Protein AF-A0A6Y4CG29-F1 (afdb_monomer)

Nearest PDB structures (foldseek):
  7s5c-assembly1_E  TM=6.038E-01  e=3.334E+00  Myxococcus xanthus
  5jbr-assembly1_B  TM=7.017E-01  e=5.858E+00  Beutenbergia cavernae DSM 12333
  1tl8-assembly1_A  TM=5.097E-01  e=4.023E+00  Homo sapiens

Organism: NCBI:txid149388

Foldseek 3Di:
DVVVLVVCVVVVVLVVSLVVLCVQLVPDPDPVSNVVSNVSSVVSVVSVVVPD

Solvent-accessible surface area (backbone atoms only — not comparable to full-atom values): 2631 Å² total; per-residue (Å²): 87,59,70,57,18,58,49,36,41,73,71,64,41,18,63,61,16,20,55,29,16,49,52,28,22,75,70,41,87,48,67,69,53,23,53,50,23,47,54,52,17,54,51,20,51,54,51,44,72,68,72,115

Structure (mmCIF, N/CA/C/O backbone):
data_AF-A0A6Y4CG29-F1
#
_entry.id   AF-A0A6Y4CG29-F1
#
loop_
_atom_site.group_PDB
_atom_site.id
_atom_site.type_symbol
_atom_site.label_atom_id
_atom_site.label_alt_id
_atom_site.label_comp_id
_atom_site.label_asym_id
_atom_site.label_entity_id
_atom_site.label_seq_id
_atom_site.pdbx_PDB_ins_code
_atom_site.Cartn_x
_atom_site.Cartn_y
_atom_site.Cartn_z
_atom_site.occupancy
_atom_site.B_iso_or_equiv
_atom_site.auth_seq_id
_atom_site.auth_comp_id
_atom_site.auth_asym_id
_atom_site.auth_atom_id
_atom_site.pdbx_PDB_model_num
ATOM 1 N N . TYR A 1 1 ? -8.333 -5.254 0.175 1.00 77.06 1 TYR A N 1
ATOM 2 C CA . TYR A 1 1 ? -7.318 -4.454 -0.547 1.00 77.06 1 TYR A CA 1
ATOM 3 C C . TYR A 1 1 ? -5.898 -4.992 -0.404 1.00 77.06 1 TYR A C 1
ATOM 5 O O . TYR A 1 1 ? -5.236 -5.116 -1.423 1.00 77.06 1 TYR A O 1
ATOM 13 N N . SER A 1 2 ? -5.435 -5.391 0.788 1.00 82.38 2 SER A N 1
ATOM 14 C CA . SER A 1 2 ? -4.064 -5.904 1.002 1.00 82.38 2 SER A CA 1
ATOM 15 C C . SER A 1 2 ? -3.663 -7.090 0.106 1.00 82.38 2 SER A C 1
ATOM 17 O O . SER A 1 2 ? -2.564 -7.098 -0.437 1.00 82.38 2 SER A O 1
ATOM 19 N N . GLN A 1 3 ? -4.551 -8.065 -0.119 1.00 93.25 3 GLN A N 1
ATOM 20 C CA . GLN A 1 3 ? -4.268 -9.203 -1.012 1.00 93.25 3 GLN A CA 1
ATOM 21 C C . GLN A 1 3 ? -4.071 -8.787 -2.476 1.00 93.25 3 GLN A C 1
ATOM 23 O O . GLN A 1 3 ? -3.210 -9.340 -3.158 1.00 93.25 3 GLN A O 1
ATOM 28 N N . LEU A 1 4 ? -4.865 -7.823 -2.953 1.00 94.88 4 LEU A N 1
ATOM 29 C CA . LEU A 1 4 ? -4.751 -7.291 -4.309 1.00 94.88 4 LEU A CA 1
ATOM 30 C C . LEU A 1 4 ? -3.465 -6.470 -4.443 1.00 94.88 4 LEU A C 1
ATOM 32 O O . LEU A 1 4 ? -2.676 -6.752 -5.334 1.00 94.88 4 LEU A O 1
ATOM 36 N N . ALA A 1 5 ? -3.195 -5.574 -3.487 1.00 93.88 5 ALA A N 1
ATOM 37 C CA . ALA A 1 5 ? -1.953 -4.802 -3.426 1.00 93.88 5 ALA A CA 1
ATOM 38 C C . ALA A 1 5 ? -0.713 -5.710 -3.491 1.00 93.88 5 ALA A C 1
ATOM 40 O O . ALA A 1 5 ? 0.174 -5.499 -4.310 1.00 93.88 5 ALA A O 1
ATOM 41 N N . ALA A 1 6 ? -0.696 -6.789 -2.702 1.00 94.62 6 ALA A N 1
ATOM 42 C CA . ALA A 1 6 ? 0.402 -7.753 -2.684 1.00 94.62 6 ALA A CA 1
ATOM 43 C C . ALA A 1 6 ? 0.532 -8.588 -3.974 1.00 94.62 6 ALA A C 1
ATOM 45 O O . ALA A 1 6 ? 1.604 -9.131 -4.243 1.00 94.62 6 ALA A O 1
ATOM 46 N N . ARG A 1 7 ? -0.541 -8.771 -4.756 1.00 96.81 7 ARG A N 1
ATOM 47 C CA . ARG A 1 7 ? -0.469 -9.422 -6.078 1.00 96.81 7 ARG A CA 1
ATOM 48 C C . ARG A 1 7 ? 0.094 -8.457 -7.117 1.00 96.81 7 ARG A C 1
ATOM 50 O O . ARG A 1 7 ? 1.070 -8.806 -7.767 1.00 96.81 7 ARG A O 1
ATOM 57 N N . THR A 1 8 ? -0.453 -7.247 -7.190 1.00 94.50 8 THR A N 1
ATOM 58 C CA . THR A 1 8 ? 0.009 -6.173 -8.082 1.00 94.50 8 THR A CA 1
ATOM 59 C C . THR A 1 8 ? 1.484 -5.844 -7.842 1.00 94.50 8 THR A C 1
ATOM 61 O O . THR A 1 8 ? 2.266 -5.739 -8.782 1.00 94.50 8 THR A O 1
ATOM 64 N N . GLU A 1 9 ? 1.912 -5.807 -6.576 1.00 93.62 9 GLU A N 1
ATOM 65 C CA . GLU A 1 9 ? 3.317 -5.596 -6.228 1.00 93.62 9 GLU A CA 1
ATOM 66 C C . GLU A 1 9 ? 4.234 -6.720 -6.743 1.00 93.62 9 GLU A C 1
ATOM 68 O O . GLU A 1 9 ? 5.322 -6.452 -7.251 1.00 93.62 9 GLU A O 1
ATOM 73 N N . ARG A 1 10 ? 3.795 -7.984 -6.663 1.00 95.56 10 ARG A N 1
ATOM 74 C CA . ARG A 1 10 ? 4.546 -9.131 -7.206 1.00 95.56 10 ARG A CA 1
ATOM 75 C C . ARG A 1 10 ? 4.624 -9.112 -8.731 1.00 95.56 10 ARG A C 1
ATOM 77 O O . ARG A 1 10 ? 5.623 -9.573 -9.277 1.00 95.56 10 ARG A O 1
ATOM 84 N N . SER A 1 11 ? 3.624 -8.538 -9.395 1.00 95.62 11 SER A N 1
ATOM 85 C CA . SER A 1 11 ? 3.633 -8.278 -10.839 1.00 95.62 11 SER A CA 1
ATOM 86 C C . SER A 1 11 ? 4.510 -7.085 -11.243 1.00 95.62 11 SER A C 1
ATOM 88 O O . SER A 1 11 ? 4.606 -6.792 -12.428 1.00 95.62 11 SER A O 1
ATOM 90 N N . ARG A 1 12 ? 5.184 -6.422 -10.288 1.00 93.75 12 ARG A N 1
ATOM 91 C CA . ARG A 1 12 ? 6.035 -5.231 -10.491 1.00 93.75 12 ARG A CA 1
ATOM 92 C C . ARG A 1 12 ? 5.290 -3.983 -10.969 1.00 93.75 12 ARG A C 1
ATOM 94 O O . ARG A 1 12 ? 5.914 -2.996 -11.346 1.00 93.75 12 ARG A O 1
ATOM 101 N N . GLU A 1 13 ? 3.966 -3.976 -10.868 1.00 95.62 13 GLU A N 1
ATOM 102 C CA . GLU A 1 13 ? 3.132 -2.802 -11.130 1.00 95.62 13 GLU A CA 1
ATOM 103 C C . GLU A 1 13 ? 3.141 -1.881 -9.901 1.00 95.62 13 GLU A C 1
ATOM 105 O O . GLU A 1 13 ? 2.151 -1.697 -9.192 1.00 95.62 13 GLU A O 1
ATOM 110 N N . TYR A 1 14 ? 4.317 -1.340 -9.580 1.00 95.25 14 TYR A N 1
ATOM 111 C CA . TYR A 1 14 ? 4.549 -0.658 -8.307 1.00 95.25 14 TYR A CA 1
ATOM 112 C C . TYR A 1 14 ? 3.717 0.627 -8.139 1.00 95.25 14 TYR A C 1
ATOM 114 O O .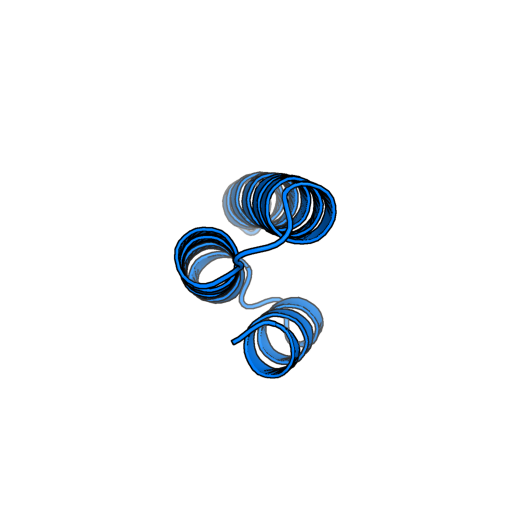 TYR A 1 14 ? 3.345 0.965 -7.016 1.00 95.25 14 TYR A O 1
ATOM 122 N N . GLY A 1 15 ? 3.367 1.318 -9.230 1.00 94.62 15 GLY A N 1
ATOM 123 C CA . GLY A 1 15 ? 2.474 2.483 -9.182 1.00 94.62 15 GLY A CA 1
ATOM 124 C C . GLY A 1 15 ? 1.070 2.126 -8.680 1.00 94.62 15 GLY A C 1
ATOM 125 O O . GLY A 1 15 ? 0.564 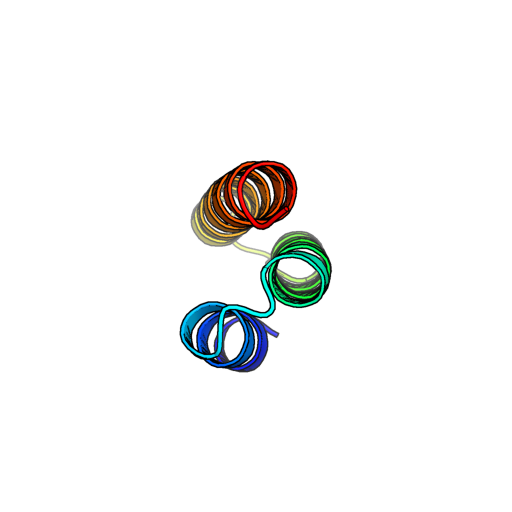2.728 -7.728 1.00 94.62 15 GLY A O 1
ATOM 126 N N . ASP A 1 16 ? 0.480 1.0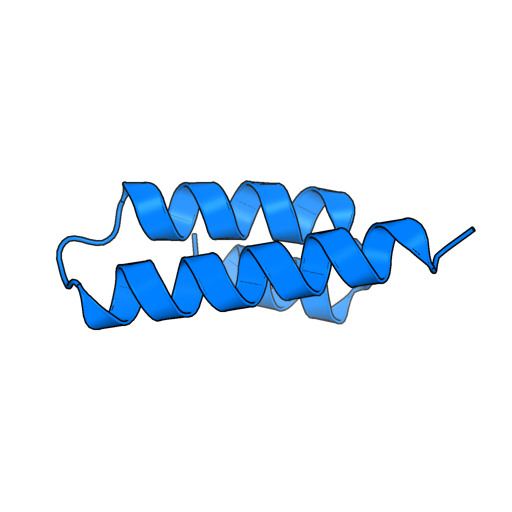78 -9.250 1.00 95.56 16 ASP A N 1
ATOM 127 C CA . ASP A 1 16 ? -0.852 0.603 -8.870 1.00 95.56 16 ASP A CA 1
ATOM 128 C C . ASP A 1 16 ? -0.839 -0.052 -7.487 1.00 95.56 16 ASP A C 1
ATOM 130 O O . ASP A 1 16 ? -1.720 0.202 -6.657 1.00 95.56 16 ASP A O 1
ATOM 134 N N . ALA A 1 17 ? 0.215 -0.814 -7.178 1.00 96.75 17 ALA A N 1
ATOM 135 C CA . ALA A 1 17 ? 0.418 -1.388 -5.853 1.00 96.75 17 ALA A CA 1
ATOM 136 C C . ALA A 1 17 ? 0.470 -0.305 -4.762 1.00 96.75 17 ALA A C 1
ATOM 138 O O . ALA A 1 17 ? -0.138 -0.475 -3.705 1.00 96.75 17 ALA A O 1
ATOM 139 N N . ALA A 1 18 ? 1.124 0.837 -5.012 1.00 97.06 18 ALA A N 1
ATOM 140 C CA . ALA A 1 18 ? 1.161 1.951 -4.065 1.00 97.06 18 ALA A CA 1
ATOM 141 C C . ALA A 1 18 ? -0.240 2.525 -3.787 1.00 97.06 18 ALA A C 1
ATOM 143 O O . ALA A 1 18 ? -0.591 2.783 -2.629 1.00 97.06 18 ALA A O 1
ATOM 144 N N . THR A 1 19 ? -1.064 2.686 -4.824 1.00 97.06 19 THR A N 1
ATOM 145 C CA . THR A 1 19 ? -2.450 3.161 -4.684 1.00 97.06 19 THR A CA 1
ATOM 146 C C . THR A 1 19 ? -3.296 2.177 -3.875 1.00 97.06 19 THR A C 1
ATOM 148 O O . THR A 1 19 ? -4.023 2.577 -2.960 1.00 97.06 19 THR A O 1
ATOM 151 N N . LEU A 1 20 ? -3.143 0.878 -4.136 1.00 97.75 20 LEU A N 1
ATOM 152 C CA . LEU A 1 20 ? -3.844 -0.181 -3.412 1.00 97.75 20 LEU A CA 1
ATOM 153 C C . LEU A 1 20 ? -3.393 -0.294 -1.950 1.00 97.75 20 LEU A C 1
ATOM 155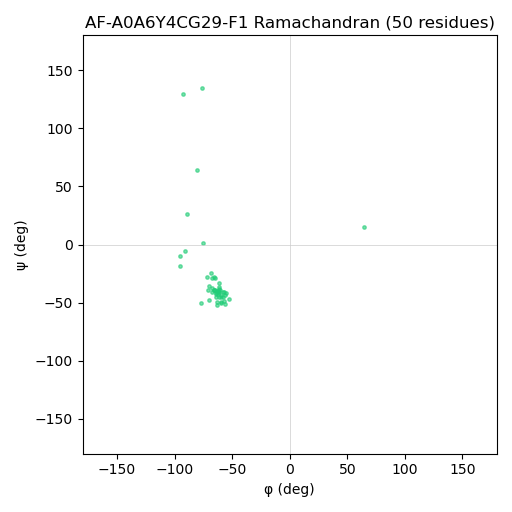 O O . LEU A 1 20 ? -4.229 -0.504 -1.068 1.00 97.75 20 LEU A O 1
ATOM 159 N N . TRP A 1 21 ? -2.100 -0.110 -1.670 1.00 97.75 21 TRP A N 1
ATOM 160 C CA . TRP A 1 21 ? -1.572 -0.067 -0.306 1.00 97.75 21 TRP A CA 1
ATOM 161 C C . TRP A 1 21 ? -2.086 1.145 0.474 1.00 97.75 21 TRP A C 1
ATOM 163 O O . TRP A 1 21 ? -2.474 1.003 1.632 1.00 97.75 21 TRP A O 1
ATOM 173 N N . LYS A 1 22 ? -2.203 2.316 -0.168 1.00 97.75 22 LYS A N 1
ATOM 174 C CA . LYS A 1 22 ? -2.868 3.485 0.431 1.00 97.75 22 LYS A CA 1
ATOM 175 C C . LYS A 1 22 ? -4.33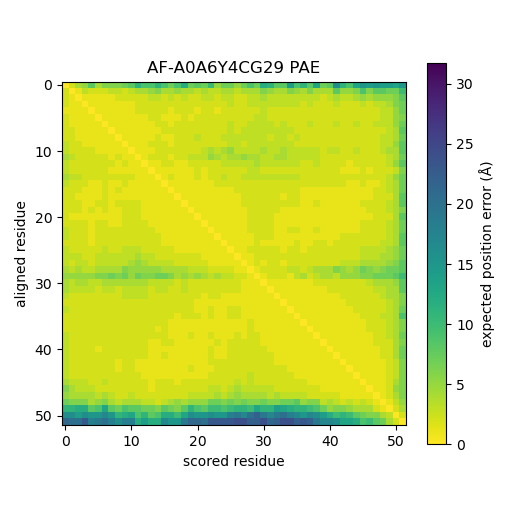0 3.177 0.781 1.00 97.75 22 LYS A C 1
ATOM 177 O O . LYS A 1 22 ? -4.766 3.500 1.881 1.00 97.75 22 LYS A O 1
ATOM 182 N N . ALA A 1 23 ? -5.077 2.536 -0.120 1.00 97.06 23 ALA A N 1
ATOM 183 C CA . ALA A 1 23 ? -6.458 2.127 0.150 1.00 97.06 23 ALA A CA 1
ATOM 184 C C . ALA A 1 23 ? -6.553 1.115 1.303 1.00 97.06 23 ALA A C 1
ATOM 186 O O . ALA A 1 23 ? -7.432 1.232 2.153 1.00 97.06 23 ALA A O 1
ATOM 187 N N . ALA A 1 24 ? -5.623 0.157 1.374 1.00 96.56 24 ALA A N 1
ATOM 188 C CA . ALA A 1 24 ? -5.549 -0.794 2.478 1.00 96.56 24 ALA A CA 1
ATOM 189 C C . ALA A 1 24 ? -5.292 -0.101 3.827 1.00 96.56 24 ALA A C 1
ATOM 191 O O . ALA A 1 24 ? -5.938 -0.465 4.804 1.00 96.56 24 ALA A O 1
ATOM 192 N N . ALA A 1 25 ? -4.422 0.913 3.865 1.00 97.00 25 ALA A N 1
ATOM 193 C CA . ALA A 1 25 ? -4.175 1.704 5.069 1.00 97.00 25 ALA A CA 1
ATOM 194 C C . ALA A 1 25 ? -5.424 2.482 5.515 1.00 97.00 25 ALA A C 1
ATOM 196 O O . ALA A 1 25 ? -5.770 2.454 6.685 1.00 97.00 25 ALA A O 1
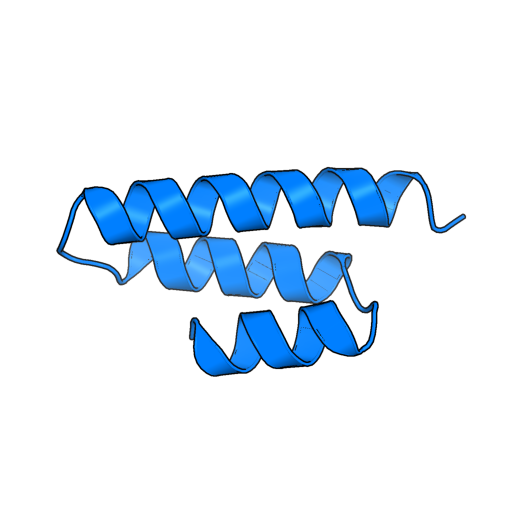ATOM 197 N N . MET A 1 26 ? -6.140 3.133 4.592 1.00 96.50 26 MET A N 1
ATOM 198 C CA . MET A 1 26 ? -7.336 3.925 4.934 1.00 96.50 26 MET A CA 1
ATOM 199 C C . MET A 1 26 ? -8.505 3.081 5.463 1.00 96.50 26 MET A C 1
ATOM 201 O O . MET A 1 26 ? -9.341 3.592 6.199 1.00 96.50 26 MET A O 1
ATOM 205 N N . LEU A 1 27 ? -8.589 1.811 5.060 1.00 95.75 27 LEU A N 1
ATOM 206 C CA . LEU A 1 27 ? -9.668 0.899 5.454 1.00 95.75 27 LEU A CA 1
ATOM 207 C C . LEU A 1 27 ? -9.311 0.025 6.661 1.00 95.75 27 LEU A C 1
ATOM 209 O O . LEU A 1 27 ? -10.172 -0.684 7.181 1.00 95.75 27 LEU A O 1
ATOM 213 N N . ALA A 1 28 ? -8.047 0.025 7.081 1.00 95.12 28 ALA A N 1
ATOM 214 C CA . ALA A 1 28 ? -7.613 -0.719 8.247 1.00 95.12 28 ALA A CA 1
ATOM 215 C C . ALA A 1 28 ? -8.053 0.009 9.524 1.00 95.12 28 ALA A C 1
ATOM 217 O O . ALA A 1 28 ? -7.888 1.215 9.660 1.0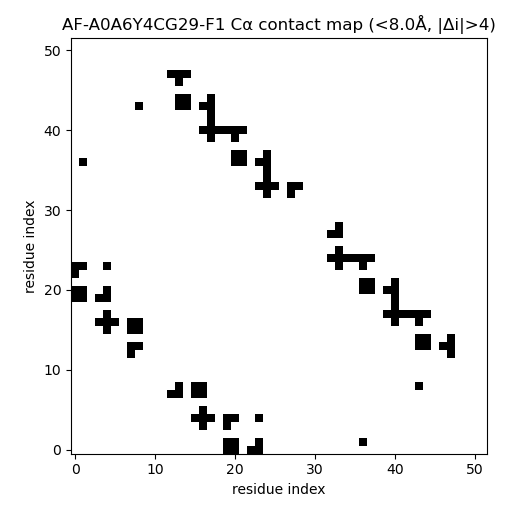0 95.12 28 ALA A O 1
ATOM 218 N N . THR A 1 29 ? -8.606 -0.742 10.474 1.00 94.38 29 THR A N 1
ATOM 219 C CA . THR A 1 29 ? -9.014 -0.227 11.792 1.00 94.38 29 THR A CA 1
ATOM 220 C C . THR A 1 29 ? -7.946 -0.446 12.862 1.00 94.38 29 THR A C 1
ATOM 222 O O . THR A 1 29 ? -7.968 0.203 13.902 1.00 94.38 29 THR A O 1
ATOM 225 N N . ASN A 1 30 ? -7.008 -1.362 12.609 1.00 95.88 30 ASN A N 1
ATOM 226 C CA . ASN A 1 30 ? -5.875 -1.653 13.479 1.00 95.88 30 ASN A CA 1
ATOM 227 C C . ASN A 1 30 ? -4.663 -0.811 13.047 1.00 95.88 30 ASN A C 1
ATOM 229 O O . ASN A 1 30 ? -4.287 -0.836 11.873 1.00 95.88 30 ASN A O 1
ATOM 233 N N . LEU A 1 31 ? -4.047 -0.115 14.007 1.00 96.56 31 LEU A N 1
ATOM 234 C CA . LEU A 1 31 ? -2.883 0.745 13.795 1.00 96.56 31 LEU A CA 1
ATOM 235 C C . LEU A 1 31 ? -1.699 0.013 13.146 1.00 96.56 31 LEU A C 1
ATOM 237 O O . LEU A 1 31 ? -1.136 0.524 12.185 1.00 96.56 31 LEU A O 1
ATOM 241 N N . GLU A 1 32 ? -1.378 -1.206 13.579 1.00 96.81 32 GLU A N 1
ATOM 242 C CA . GLU A 1 32 ? -0.283 -2.004 13.009 1.00 96.81 32 GLU A CA 1
ATOM 243 C C . GLU A 1 32 ? -0.522 -2.298 11.523 1.00 96.81 32 GLU A C 1
ATOM 245 O O . GLU A 1 32 ? 0.388 -2.222 10.699 1.00 96.81 32 GLU A O 1
ATOM 250 N N . ASN A 1 33 ? -1.775 -2.573 11.149 1.00 95.12 33 ASN A N 1
ATOM 251 C CA . ASN A 1 33 ? -2.141 -2.808 9.754 1.00 95.12 33 ASN A CA 1
ATOM 252 C C . ASN A 1 33 ? -2.065 -1.525 8.917 1.00 95.12 33 ASN A C 1
ATOM 254 O O . ASN A 1 33 ? -1.688 -1.586 7.743 1.00 95.12 33 ASN A O 1
ATOM 258 N N . ILE A 1 34 ? -2.409 -0.375 9.508 1.00 97.69 34 ILE A N 1
ATOM 259 C CA . ILE A 1 34 ? -2.260 0.939 8.872 1.00 97.69 34 ILE A CA 1
ATOM 260 C C . ILE A 1 34 ? -0.776 1.210 8.608 1.00 97.69 34 ILE A C 1
ATOM 262 O O . ILE A 1 34 ? -0.397 1.508 7.473 1.00 97.69 34 ILE A O 1
ATOM 266 N N . GLU A 1 35 ? 0.068 1.071 9.630 1.00 97.88 35 GLU A N 1
ATOM 267 C CA . GLU A 1 35 ? 1.512 1.304 9.542 1.00 97.88 35 GLU A CA 1
ATOM 268 C C . GLU A 1 35 ? 2.171 0.362 8.538 1.00 97.88 35 GLU A C 1
ATOM 270 O O . GLU A 1 35 ? 2.941 0.796 7.677 1.00 97.88 35 GLU A O 1
ATOM 275 N N . TRP A 1 36 ? 1.816 -0.922 8.587 1.00 97.00 36 TRP A N 1
ATOM 276 C CA . TRP A 1 36 ? 2.318 -1.905 7.642 1.00 97.00 36 TRP A CA 1
ATOM 277 C C . TRP A 1 36 ? 1.937 -1.537 6.205 1.00 97.00 36 TRP A C 1
ATOM 279 O O . TRP A 1 36 ? 2.806 -1.453 5.336 1.00 97.00 36 TRP A O 1
ATOM 289 N N . ALA A 1 37 ? 0.665 -1.225 5.944 1.00 97.50 37 ALA A N 1
ATOM 290 C CA . ALA A 1 37 ? 0.213 -0.820 4.616 1.00 97.50 37 ALA A CA 1
ATOM 291 C C . ALA A 1 37 ? 0.895 0.476 4.129 1.00 97.50 37 ALA A C 1
ATOM 293 O O . ALA A 1 37 ? 1.253 0.583 2.953 1.00 97.50 37 ALA A O 1
ATOM 294 N N . MET A 1 38 ? 1.150 1.438 5.020 1.00 97.81 38 MET A N 1
ATOM 295 C CA . MET A 1 38 ? 1.877 2.667 4.686 1.00 97.81 38 MET A CA 1
ATOM 296 C C . MET A 1 38 ? 3.350 2.405 4.353 1.00 97.81 38 MET A C 1
ATOM 298 O O . MET A 1 38 ? 3.849 2.946 3.363 1.00 97.81 38 MET A O 1
ATOM 302 N N . HIS A 1 39 ? 4.032 1.527 5.091 1.00 98.00 39 HIS A N 1
ATOM 303 C CA . HIS A 1 39 ? 5.389 1.097 4.742 1.00 98.00 39 HIS A CA 1
ATOM 304 C C . HIS A 1 39 ? 5.440 0.443 3.358 1.00 98.00 39 HIS A C 1
ATOM 306 O O . HIS A 1 39 ? 6.313 0.762 2.545 1.00 98.00 39 HIS A O 1
ATOM 312 N N . ARG A 1 40 ? 4.474 -0.427 3.046 1.00 97.38 40 ARG A N 1
ATOM 313 C CA . ARG A 1 40 ? 4.392 -1.084 1.735 1.00 97.38 40 ARG A CA 1
ATOM 314 C C . ARG A 1 40 ? 4.107 -0.103 0.603 1.00 97.38 40 ARG A C 1
ATOM 316 O O . ARG A 1 40 ? 4.745 -0.190 -0.447 1.00 97.38 40 ARG A O 1
ATOM 323 N N . LYS A 1 41 ? 3.239 0.888 0.828 1.00 97.62 41 LYS A N 1
ATOM 324 C CA . LYS A 1 41 ? 3.030 1.999 -0.110 1.00 97.62 41 LYS A CA 1
ATOM 325 C C . LYS A 1 41 ? 4.348 2.718 -0.407 1.00 97.62 41 LYS A C 1
ATOM 327 O O . LYS A 1 41 ? 4.666 2.918 -1.575 1.00 97.62 41 LYS A O 1
ATOM 332 N N . LEU A 1 42 ? 5.102 3.114 0.621 1.00 97.44 42 LEU A N 1
ATOM 333 C CA . LEU A 1 42 ? 6.362 3.848 0.443 1.00 97.44 42 LEU A CA 1
ATOM 334 C C . LEU A 1 42 ? 7.397 3.030 -0.333 1.00 97.44 42 LEU A C 1
ATOM 336 O O . LEU A 1 42 ? 8.049 3.563 -1.230 1.00 97.44 42 LEU A O 1
ATOM 340 N N . PHE A 1 43 ? 7.494 1.731 -0.045 1.00 96.44 43 PHE A N 1
ATOM 341 C CA . PHE A 1 43 ? 8.321 0.812 -0.822 1.00 96.44 43 PHE A CA 1
ATOM 342 C C . PHE A 1 43 ? 7.931 0.811 -2.307 1.00 96.44 43 PHE A C 1
ATOM 344 O O . PHE A 1 43 ? 8.788 0.987 -3.169 1.00 96.44 43 PHE A O 1
ATOM 351 N N . CYS A 1 44 ? 6.638 0.683 -2.608 1.00 96.62 44 CYS A N 1
ATOM 352 C CA . CYS A 1 44 ? 6.147 0.672 -3.984 1.00 96.62 44 CYS A CA 1
ATOM 353 C C . CYS A 1 44 ? 6.391 2.011 -4.701 1.00 96.62 44 CYS A C 1
ATOM 355 O O . CYS A 1 44 ? 6.850 2.013 -5.838 1.00 96.62 44 CYS A O 1
ATOM 357 N N . VAL A 1 45 ? 6.174 3.151 -4.033 1.00 96.50 45 VAL A N 1
ATOM 358 C CA . VAL A 1 45 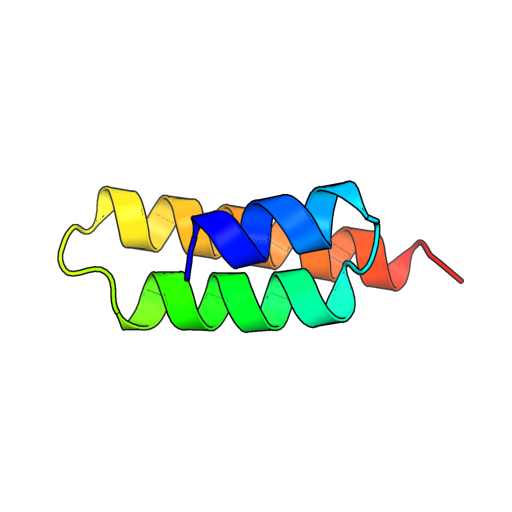? 6.493 4.481 -4.593 1.00 96.50 45 VAL A CA 1
ATOM 359 C C . VAL A 1 45 ? 7.973 4.576 -4.955 1.00 96.50 45 VAL A C 1
ATOM 361 O O . VAL A 1 45 ? 8.305 5.025 -6.049 1.00 96.50 45 VAL A O 1
ATOM 364 N N . LYS A 1 46 ? 8.857 4.112 -4.064 1.00 96.06 46 LYS A N 1
ATOM 365 C CA . LYS A 1 46 ? 10.296 4.078 -4.323 1.00 96.06 46 LYS A CA 1
ATOM 366 C C . LYS A 1 46 ? 10.605 3.214 -5.548 1.00 96.06 46 LYS A C 1
ATOM 368 O O . LYS A 1 46 ? 11.270 3.680 -6.461 1.00 96.06 46 LYS A O 1
ATOM 373 N N . MET A 1 47 ? 10.084 1.988 -5.608 1.00 94.69 47 MET A N 1
ATOM 374 C CA . MET A 1 47 ? 10.321 1.077 -6.735 1.00 94.69 47 MET A CA 1
ATOM 375 C C . MET A 1 47 ? 9.802 1.626 -8.069 1.00 94.69 47 MET A C 1
ATOM 377 O O . MET A 1 47 ? 10.483 1.490 -9.083 1.00 94.69 47 MET A O 1
ATOM 381 N N . ALA A 1 48 ? 8.648 2.295 -8.072 1.00 92.50 48 ALA A N 1
ATOM 382 C CA . ALA A 1 48 ? 8.095 2.920 -9.271 1.00 92.50 48 ALA A CA 1
ATOM 383 C C . ALA A 1 48 ? 9.017 4.014 -9.843 1.00 92.50 48 ALA A C 1
ATOM 385 O O . ALA A 1 48 ? 9.107 4.154 -11.056 1.00 92.50 48 ALA A O 1
ATOM 386 N N . GLN A 1 49 ? 9.745 4.744 -8.990 1.00 89.19 49 GLN A N 1
ATOM 387 C CA . GLN A 1 49 ? 10.713 5.761 -9.425 1.00 89.19 49 GLN A CA 1
ATOM 388 C C . GLN A 1 49 ? 11.977 5.162 -10.058 1.00 89.19 49 GLN A C 1
ATOM 390 O O . GLN A 1 49 ? 12.590 5.808 -10.901 1.00 89.19 49 GLN A O 1
ATOM 395 N N . TYR A 1 50 ? 12.366 3.943 -9.671 1.00 78.62 50 TYR A N 1
ATOM 396 C CA . TYR A 1 50 ? 13.526 3.236 -10.234 1.00 78.62 50 TYR A CA 1
ATOM 397 C C . TYR A 1 50 ? 13.183 2.349 -11.437 1.00 78.62 50 TYR A C 1
ATOM 399 O O . TYR A 1 50 ? 14.083 1.763 -12.027 1.00 78.62 50 TYR A O 1
ATOM 407 N N . SER A 1 51 ? 11.903 2.211 -11.787 1.00 62.53 51 SER A N 1
ATOM 408 C CA . SER A 1 51 ? 11.450 1.330 -12.874 1.00 62.53 51 SER A CA 1
ATOM 409 C C . SER A 1 51 ? 11.420 2.029 -14.246 1.00 62.53 51 SER A C 1
ATOM 411 O O . SER A 1 51 ? 10.627 1.636 -15.097 1.00 62.53 51 SER A O 1
ATOM 413 N N . CYS A 1 52 ? 12.248 3.063 -14.441 1.00 47.00 52 CYS A N 1
ATOM 414 C CA . CYS A 1 52 ? 12.401 3.800 -15.699 1.00 47.00 52 CYS A CA 1
ATOM 415 C C . CYS A 1 52 ? 13.681 3.359 -16.417 1.00 47.00 52 CYS A C 1
ATOM 417 O O . CYS A 1 52 ? 14.734 3.333 -15.738 1.00 47.00 52 CYS A O 1
#

Radius of gyration: 10.2 Å; Cα contacts (8 Å, |Δi|>4): 62; chains: 1; bounding box: 23×15×30 Å

pLDDT: mean 93.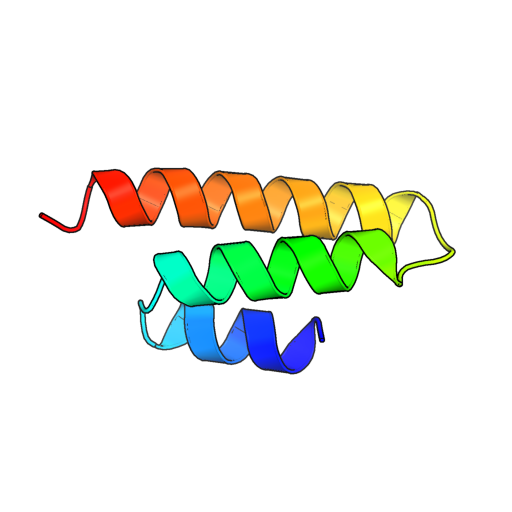39, std 8.93, range [47.0, 98.0]

Sequence (52 aa):
YSQLAARTERSREYGDAATLWKAAAMLATNLENIEWAMHRKLFCVKMAQYSC

Secondary structure (DSSP, 8-state):
-HHHHHHHHHTT-HHHHHHHHHHHHHH--SHHHHHHHHHHHHHHHHHHHH--

InterPro domains:
  IPR047666 ANR transcriptional regulator [NF033650] (1-49)

Mean predicted aligned error: 2.89 Å